Protein AF-A0A820WIE3-F1 (afdb_monomer_lite)

Structure (mmCIF, N/CA/C/O backbone):
data_AF-A0A820WIE3-F1
#
_entry.id   AF-A0A820WIE3-F1
#
loop_
_atom_site.group_PDB
_atom_site.id
_atom_site.type_symbol
_atom_site.label_atom_id
_atom_site.label_alt_id
_atom_site.label_comp_id
_atom_site.label_asym_id
_atom_site.label_entity_id
_atom_site.label_seq_id
_atom_site.pdbx_PDB_ins_code
_atom_site.Cartn_x
_atom_site.Cartn_y
_atom_site.Cartn_z
_atom_site.occupancy
_atom_site.B_iso_or_equiv
_atom_site.auth_seq_id
_atom_site.auth_comp_id
_atom_site.auth_asym_id
_atom_site.auth_atom_id
_atom_site.pdbx_PDB_model_num
ATOM 1 N N . MET A 1 1 ? -21.880 13.034 -9.937 1.00 32.22 1 MET A N 1
ATOM 2 C CA . MET A 1 1 ? -20.588 13.563 -9.457 1.00 32.22 1 MET A CA 1
ATOM 3 C C . MET A 1 1 ? -19.536 12.550 -9.892 1.00 32.22 1 MET A C 1
ATOM 5 O O . MET A 1 1 ? -19.660 11.384 -9.540 1.00 32.22 1 MET A O 1
ATOM 9 N N . ASN A 1 2 ? -18.680 12.930 -10.843 1.00 30.44 2 ASN A N 1
ATOM 10 C CA . ASN A 1 2 ? -17.953 12.018 -11.736 1.00 30.44 2 ASN A CA 1
ATOM 11 C C . ASN A 1 2 ? -16.648 11.487 -11.113 1.00 30.44 2 ASN A C 1
ATOM 13 O O . ASN A 1 2 ? -15.570 11.959 -11.457 1.00 30.44 2 ASN A O 1
ATOM 17 N N . LEU A 1 3 ? -16.737 10.435 -10.292 1.00 30.47 3 LEU A N 1
ATOM 18 C CA . LEU A 1 3 ? -15.582 9.713 -9.715 1.00 30.47 3 LEU A CA 1
ATOM 19 C C . LEU A 1 3 ? -14.567 9.202 -10.767 1.00 30.47 3 LEU A C 1
ATOM 21 O O . LEU A 1 3 ? -13.419 8.912 -10.456 1.00 30.47 3 LEU A O 1
ATOM 25 N N . THR A 1 4 ? -14.967 9.090 -12.036 1.00 41.50 4 THR A N 1
ATOM 26 C CA . THR A 1 4 ? -14.119 8.611 -13.141 1.00 41.50 4 THR A CA 1
ATOM 27 C C . THR A 1 4 ? -13.313 9.699 -13.849 1.00 41.50 4 THR A C 1
ATOM 29 O O . THR A 1 4 ? -12.415 9.356 -14.617 1.00 41.50 4 THR A O 1
ATOM 32 N N . THR A 1 5 ? -13.633 10.983 -13.656 1.00 40.56 5 THR A N 1
ATOM 33 C CA . THR A 1 5 ? -12.904 12.088 -14.313 1.00 40.56 5 THR A CA 1
ATOM 34 C C . THR A 1 5 ? -11.748 12.553 -13.431 1.00 40.56 5 THR A C 1
ATOM 36 O O . THR A 1 5 ? -10.619 12.604 -13.911 1.00 40.56 5 THR A O 1
ATOM 39 N N . ASP A 1 6 ? -11.998 12.701 -12.128 1.00 45.53 6 ASP A N 1
ATOM 40 C CA . ASP A 1 6 ? -10.987 13.095 -11.137 1.00 45.53 6 ASP A CA 1
ATOM 41 C C . ASP A 1 6 ? -9.850 12.064 -11.039 1.00 45.53 6 ASP A C 1
ATOM 43 O O . ASP A 1 6 ? -8.672 12.413 -11.086 1.00 45.53 6 ASP A O 1
ATOM 47 N N . ASN A 1 7 ? -10.178 10.765 -11.044 1.00 46.78 7 ASN A N 1
ATOM 48 C CA . ASN A 1 7 ? -9.167 9.701 -11.031 1.00 46.78 7 ASN A CA 1
ATOM 49 C C . ASN A 1 7 ? -8.277 9.702 -12.285 1.00 46.78 7 ASN A C 1
ATOM 51 O O . ASN A 1 7 ? -7.094 9.380 -12.207 1.00 46.78 7 ASN A O 1
ATOM 5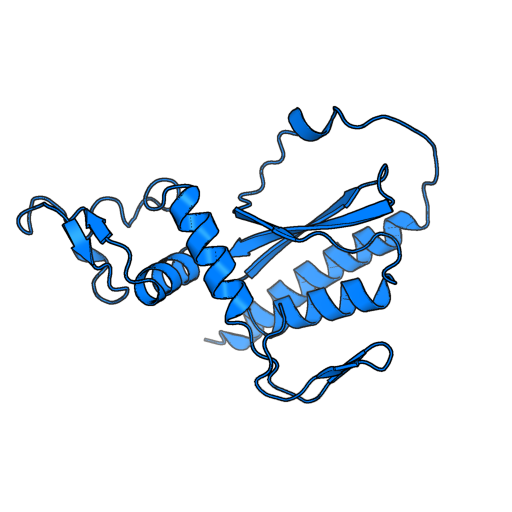5 N N . LYS A 1 8 ? -8.814 10.086 -13.452 1.00 48.72 8 LYS A N 1
ATOM 56 C CA . LYS A 1 8 ? -8.015 10.190 -14.683 1.00 48.72 8 LYS A CA 1
ATOM 57 C C . LYS A 1 8 ? -7.076 11.388 -14.647 1.00 48.72 8 LYS A C 1
ATOM 59 O O . LYS A 1 8 ? -5.964 11.282 -15.154 1.00 48.72 8 LYS A O 1
ATOM 64 N N . GLU A 1 9 ? -7.504 12.505 -14.066 1.00 57.03 9 GLU A N 1
ATOM 65 C CA . GLU A 1 9 ? -6.654 13.686 -13.897 1.00 57.03 9 GLU A CA 1
ATOM 66 C C . GLU A 1 9 ? -5.494 13.406 -12.938 1.00 57.03 9 GLU A C 1
ATOM 68 O O . GLU A 1 9 ? -4.351 13.680 -13.297 1.00 57.03 9 GLU A O 1
ATOM 73 N N . ILE A 1 10 ? -5.753 12.740 -11.807 1.00 55.41 10 ILE A N 1
ATOM 74 C CA . ILE A 1 10 ? -4.716 12.344 -10.838 1.00 55.41 10 ILE A CA 1
ATOM 75 C C . ILE A 1 10 ? -3.694 11.389 -11.475 1.00 55.41 10 ILE A C 1
ATOM 77 O O . ILE A 1 10 ? -2.484 11.581 -11.334 1.00 55.41 10 ILE A O 1
ATOM 81 N N . ILE A 1 11 ? -4.153 10.382 -12.228 1.00 54.19 11 ILE A N 1
ATOM 82 C CA . ILE A 1 11 ? -3.263 9.448 -12.941 1.00 54.19 11 ILE A CA 1
ATOM 83 C C . ILE A 1 11 ? -2.425 10.192 -13.990 1.00 54.19 11 ILE A C 1
ATOM 85 O O . ILE A 1 11 ? -1.215 9.979 -14.080 1.00 54.19 11 ILE A O 1
ATOM 89 N N . ASN A 1 12 ? -3.034 11.097 -14.761 1.00 57.66 12 ASN A N 1
ATOM 90 C CA . ASN A 1 12 ? -2.323 11.891 -15.763 1.00 57.66 12 ASN A CA 1
ATOM 91 C C . ASN A 1 12 ? -1.298 12.841 -15.127 1.00 57.66 12 ASN A C 1
ATOM 93 O O . ASN A 1 12 ? -0.207 13.023 -15.671 1.00 57.66 12 ASN A O 1
ATOM 97 N N . GLU A 1 13 ? -1.597 13.422 -13.969 1.00 60.84 13 GLU A N 1
ATOM 98 C CA . GLU A 1 13 ? -0.660 14.256 -13.217 1.00 60.84 13 GLU A CA 1
ATOM 99 C C . GLU A 1 13 ? 0.537 13.437 -12.706 1.00 60.84 13 GLU A C 1
ATOM 101 O O . GLU A 1 13 ? 1.692 13.840 -12.874 1.00 60.84 13 GLU A O 1
ATOM 106 N N . GLN A 1 14 ? 0.301 12.239 -12.163 1.00 57.62 14 GLN A N 1
ATOM 107 C CA . GLN A 1 14 ? 1.390 11.345 -11.761 1.00 57.62 14 GLN A CA 1
ATOM 108 C C . GLN A 1 14 ? 2.238 10.908 -12.964 1.00 57.62 14 GLN A C 1
ATOM 110 O O . GLN A 1 14 ? 3.465 10.997 -12.913 1.00 57.62 14 GLN A O 1
ATOM 115 N N . LEU A 1 15 ? 1.614 10.528 -14.082 1.00 58.34 15 LEU A N 1
ATOM 116 C CA . LEU A 1 15 ? 2.321 10.128 -15.302 1.00 58.34 15 LEU A CA 1
ATOM 117 C C . LEU A 1 15 ? 3.119 11.278 -15.930 1.00 58.34 15 LEU A C 1
ATOM 119 O O . LEU A 1 15 ? 4.243 11.070 -16.383 1.00 58.34 15 LEU A O 1
ATOM 123 N N . THR A 1 16 ? 2.591 12.503 -15.951 1.00 60.03 16 THR A N 1
ATOM 124 C CA . THR A 1 16 ? 3.307 13.675 -16.493 1.00 60.03 16 THR A CA 1
ATOM 125 C C . THR A 1 16 ? 4.506 14.061 -15.629 1.00 60.03 16 THR A C 1
ATOM 127 O O . THR A 1 16 ? 5.595 14.293 -16.166 1.00 60.03 16 THR A O 1
ATOM 130 N N . ASN A 1 17 ? 4.356 14.038 -14.302 1.00 59.22 17 ASN A N 1
ATOM 131 C CA . ASN A 1 17 ? 5.463 14.235 -13.367 1.00 59.22 17 ASN A CA 1
ATOM 132 C C . ASN A 1 17 ? 6.548 13.170 -13.553 1.00 59.22 17 ASN A C 1
ATOM 134 O O . ASN A 1 17 ? 7.733 13.499 -13.657 1.00 59.22 17 ASN A O 1
ATOM 138 N N . VAL A 1 18 ? 6.155 11.906 -13.693 1.00 59.53 18 VAL A N 1
ATOM 139 C CA . VAL A 1 18 ? 7.077 10.794 -13.930 1.00 59.53 18 VAL A CA 1
ATOM 140 C C . VAL A 1 18 ? 7.787 10.919 -15.278 1.00 59.53 18 VAL A C 1
ATOM 142 O O . VAL A 1 18 ? 9.016 10.851 -15.329 1.00 59.53 18 VAL A O 1
ATOM 145 N N . ASN A 1 19 ? 7.062 11.198 -16.361 1.00 58.06 19 ASN A N 1
ATOM 146 C CA . ASN A 1 19 ? 7.648 11.431 -17.681 1.00 58.06 19 ASN A CA 1
ATOM 147 C C . ASN A 1 19 ? 8.669 12.578 -17.655 1.00 58.06 19 ASN A C 1
ATOM 149 O O . ASN A 1 19 ? 9.704 12.505 -18.318 1.00 58.06 19 ASN A O 1
ATOM 153 N N . SER A 1 20 ? 8.440 13.613 -16.841 1.00 61.12 20 SER A N 1
ATOM 154 C CA . SER A 1 20 ? 9.413 14.692 -16.639 1.00 61.12 20 SER A CA 1
ATOM 155 C C . SER A 1 20 ? 10.685 14.228 -15.909 1.00 61.12 20 SER A C 1
ATOM 157 O O . SER A 1 20 ? 11.785 14.653 -16.272 1.00 61.12 20 SER A O 1
ATOM 159 N N . LEU A 1 21 ? 10.569 13.318 -14.931 1.00 57.34 21 LEU A N 1
ATOM 160 C CA . LEU A 1 21 ? 11.707 12.714 -14.227 1.00 57.34 21 LEU A CA 1
ATOM 161 C C . LEU A 1 21 ? 12.539 11.846 -15.177 1.00 57.34 21 LEU A C 1
ATOM 163 O O . LEU A 1 21 ? 13.765 11.980 -15.217 1.00 57.34 21 LEU A O 1
ATOM 167 N N . PHE A 1 22 ? 11.879 11.034 -16.008 1.00 58.97 22 PHE A N 1
ATOM 168 C CA . PHE A 1 22 ? 12.534 10.277 -17.076 1.00 58.97 22 PHE A CA 1
ATOM 169 C C . PHE A 1 22 ? 13.191 11.204 -18.111 1.00 58.97 22 PHE A C 1
ATOM 171 O O . PHE A 1 22 ? 14.312 10.944 -18.543 1.00 58.97 22 PHE A O 1
ATOM 178 N N . ARG A 1 23 ? 12.570 12.343 -18.450 1.00 53.81 23 ARG A N 1
ATOM 179 C CA . ARG A 1 23 ? 13.142 13.330 -19.382 1.00 53.81 23 ARG A CA 1
ATOM 180 C C . ARG A 1 23 ? 14.357 14.071 -18.805 1.00 53.81 23 ARG A C 1
ATOM 182 O O . ARG A 1 23 ? 15.295 14.358 -19.542 1.00 53.81 23 ARG A O 1
ATOM 189 N N . ARG A 1 24 ? 14.392 14.356 -17.495 1.00 52.56 24 ARG A N 1
ATOM 190 C CA . ARG A 1 24 ? 15.536 15.017 -16.821 1.00 52.56 24 ARG A CA 1
ATOM 191 C C . ARG A 1 24 ? 16.795 14.145 -16.770 1.00 52.56 24 ARG A C 1
ATOM 193 O O . ARG A 1 24 ? 17.894 14.700 -16.746 1.00 52.56 24 ARG A O 1
ATOM 200 N N . ARG A 1 25 ? 16.662 12.812 -16.833 1.00 48.28 25 ARG A N 1
ATOM 201 C CA . ARG A 1 25 ? 17.789 11.865 -16.965 1.00 48.28 25 ARG A CA 1
ATOM 202 C C . ARG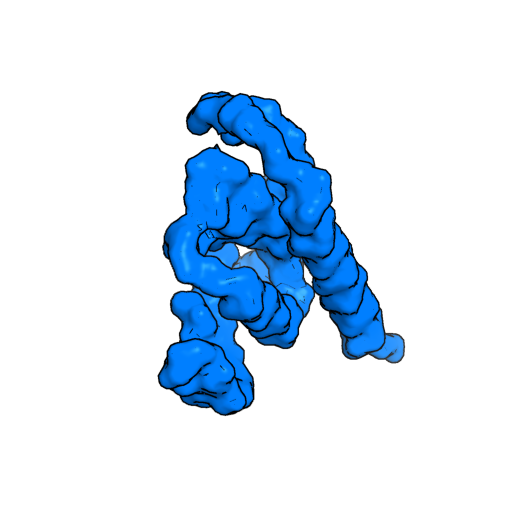 A 1 25 ? 18.637 12.122 -18.217 1.00 48.28 25 ARG A C 1
ATOM 204 O O . ARG A 1 25 ? 19.829 11.833 -18.195 1.00 48.28 25 ARG A O 1
ATOM 211 N N . PHE A 1 26 ? 18.068 12.716 -19.270 1.00 46.03 26 PHE A N 1
ATOM 212 C CA . PHE A 1 26 ? 18.799 12.986 -20.512 1.00 46.03 26 PHE A CA 1
ATOM 213 C C . PHE A 1 26 ? 19.853 14.102 -20.403 1.00 46.03 26 PHE A C 1
ATOM 215 O O . PHE A 1 26 ? 20.697 14.188 -21.290 1.00 46.03 26 PHE A O 1
ATOM 222 N N . ASN A 1 27 ? 19.866 14.916 -19.333 1.00 38.91 27 ASN A N 1
ATOM 223 C CA . ASN A 1 27 ? 20.690 16.134 -19.306 1.00 38.91 27 ASN A CA 1
ATOM 224 C C . ASN A 1 27 ? 21.808 16.198 -18.253 1.00 38.91 27 ASN A C 1
ATOM 226 O O . ASN A 1 27 ? 22.571 17.153 -18.303 1.00 38.91 27 ASN A O 1
ATOM 230 N N . ASN A 1 28 ? 21.963 15.248 -17.322 1.00 41.56 28 ASN A N 1
ATOM 231 C CA . ASN A 1 28 ? 23.021 15.352 -16.302 1.00 41.56 28 ASN A CA 1
ATOM 232 C C . ASN A 1 28 ? 23.681 14.004 -15.997 1.00 41.56 28 ASN A C 1
ATOM 234 O O . ASN A 1 28 ? 23.200 13.226 -15.174 1.00 41.56 28 ASN A O 1
ATOM 238 N N . LEU A 1 29 ? 24.815 13.759 -16.655 1.00 39.28 29 LEU A N 1
ATOM 239 C CA . LEU A 1 29 ? 25.724 12.654 -16.375 1.00 39.28 29 LEU A CA 1
ATOM 240 C C . LEU A 1 29 ? 26.994 13.219 -15.716 1.00 39.28 29 LEU A C 1
ATOM 242 O O . LEU A 1 29 ? 27.924 13.624 -16.407 1.00 39.28 29 LEU A O 1
ATOM 246 N N . SER A 1 30 ? 27.054 13.245 -14.383 1.00 37.88 30 SER A N 1
ATOM 247 C CA . SER A 1 30 ? 28.332 13.365 -13.669 1.00 37.88 30 SER A CA 1
ATOM 248 C C . SER A 1 30 ? 28.332 12.604 -12.336 1.00 37.88 30 SER A C 1
ATOM 250 O O . SER A 1 30 ? 27.610 12.904 -11.394 1.00 37.88 30 SER A O 1
ATOM 252 N N . SER A 1 31 ? 29.147 11.547 -12.349 1.00 41.88 31 SER A N 1
ATOM 253 C CA . SER A 1 31 ? 29.983 10.965 -11.290 1.00 41.88 31 SER A CA 1
ATOM 254 C C . SER A 1 31 ? 29.550 10.974 -9.810 1.00 41.88 31 SER A C 1
ATOM 256 O O . SER A 1 31 ? 29.501 12.018 -9.173 1.00 41.88 31 SER A O 1
ATOM 258 N N . VAL A 1 32 ? 29.523 9.746 -9.263 1.00 44.12 32 VAL A N 1
ATOM 259 C CA . VAL A 1 32 ? 30.075 9.299 -7.962 1.00 44.12 32 VAL A CA 1
ATOM 260 C C . VAL A 1 32 ? 29.564 10.009 -6.703 1.00 44.12 32 VAL A C 1
ATOM 262 O O . VAL A 1 32 ? 29.960 11.129 -6.441 1.00 44.12 32 VAL A O 1
ATOM 265 N N . ILE A 1 33 ? 28.821 9.283 -5.854 1.00 36.91 33 ILE A N 1
ATOM 266 C CA . ILE A 1 33 ? 29.018 9.160 -4.392 1.00 36.91 33 ILE A CA 1
ATOM 267 C C . ILE A 1 33 ? 28.190 7.952 -3.895 1.00 36.91 33 ILE A C 1
ATOM 269 O O . ILE A 1 33 ? 27.186 7.551 -4.481 1.00 36.91 33 ILE A O 1
ATOM 273 N N . THR A 1 34 ? 28.720 7.307 -2.864 1.00 38.34 34 THR A N 1
ATOM 274 C CA . THR A 1 34 ? 28.542 5.924 -2.422 1.00 38.34 34 THR A CA 1
ATOM 275 C C . THR A 1 34 ? 27.360 5.681 -1.468 1.00 38.34 34 THR A C 1
ATOM 277 O O . THR A 1 34 ? 26.858 6.588 -0.811 1.00 38.34 34 THR A O 1
ATOM 280 N N . ASN A 1 35 ? 26.981 4.397 -1.389 1.00 37.59 35 ASN A N 1
ATOM 281 C CA . ASN A 1 35 ? 26.005 3.633 -0.580 1.00 37.59 35 ASN A CA 1
ATOM 282 C C . ASN A 1 35 ? 25.620 4.059 0.865 1.00 37.59 35 ASN A C 1
ATOM 284 O O . ASN A 1 35 ? 25.010 3.260 1.569 1.00 37.59 35 ASN A O 1
ATOM 288 N N . ARG A 1 36 ? 25.927 5.265 1.355 1.00 34.47 36 ARG A N 1
ATOM 289 C CA . ARG A 1 36 ? 25.608 5.698 2.733 1.00 34.47 36 ARG A CA 1
ATOM 290 C C . ARG A 1 36 ? 24.667 6.898 2.852 1.00 34.47 36 ARG A C 1
ATOM 292 O O . ARG A 1 36 ? 24.249 7.213 3.959 1.00 34.47 36 ARG A O 1
ATOM 299 N N . LEU A 1 37 ? 24.275 7.528 1.745 1.00 31.27 37 LEU A N 1
ATOM 300 C CA . LEU A 1 37 ? 23.332 8.658 1.775 1.00 31.27 37 LEU A CA 1
ATOM 301 C C . LEU A 1 37 ? 21.854 8.238 1.875 1.00 31.27 37 LEU A C 1
ATOM 303 O O . LEU A 1 37 ? 21.015 9.070 2.208 1.00 31.27 37 LEU A O 1
ATOM 307 N N . TRP A 1 38 ? 21.530 6.955 1.673 1.00 42.38 38 TRP A N 1
ATOM 308 C CA . TRP A 1 38 ? 20.159 6.441 1.823 1.00 42.38 38 TRP A CA 1
ATOM 309 C C . TRP A 1 38 ? 19.654 6.445 3.268 1.00 42.38 38 TRP A C 1
ATOM 311 O O . TRP A 1 38 ? 18.451 6.529 3.472 1.00 42.38 38 TRP A O 1
ATOM 321 N N . LEU A 1 39 ? 20.548 6.398 4.262 1.00 35.66 39 LEU A N 1
ATOM 322 C CA . LEU A 1 39 ? 20.154 6.435 5.676 1.00 35.66 39 LEU A CA 1
ATOM 323 C C . LEU A 1 39 ? 19.744 7.840 6.146 1.00 35.66 39 LEU A C 1
ATOM 325 O O . LEU A 1 39 ? 19.095 7.958 7.176 1.00 35.66 39 LEU A O 1
ATOM 329 N N . ASN A 1 40 ? 20.089 8.891 5.389 1.00 29.12 40 ASN A N 1
ATOM 330 C CA . ASN A 1 40 ? 19.923 10.283 5.822 1.00 29.12 40 ASN A CA 1
ATOM 331 C C . ASN A 1 40 ? 19.107 11.153 4.859 1.00 29.12 40 ASN A C 1
ATOM 333 O O . ASN A 1 40 ? 18.977 12.356 5.082 1.00 29.12 40 ASN A O 1
ATOM 337 N N . ALA A 1 41 ? 18.527 10.582 3.803 1.00 31.98 41 ALA A N 1
ATOM 338 C CA . ALA A 1 41 ? 17.515 11.295 3.045 1.00 31.98 41 ALA A CA 1
ATOM 339 C C . ALA A 1 41 ? 16.213 11.242 3.855 1.00 31.98 41 ALA A C 1
ATOM 341 O O . ALA A 1 41 ? 15.453 10.285 3.745 1.00 31.98 41 ALA A O 1
ATOM 342 N N . HIS A 1 42 ? 15.981 12.260 4.690 1.00 40.72 42 HIS A N 1
ATOM 343 C CA . HIS A 1 42 ? 14.646 12.586 5.192 1.00 40.72 42 HIS A CA 1
ATOM 344 C C . HIS A 1 42 ? 13.752 12.798 3.970 1.00 40.72 42 HIS A C 1
ATOM 346 O O . HIS A 1 42 ? 13.707 13.877 3.381 1.00 40.72 42 HIS A O 1
ATOM 352 N N . THR A 1 43 ? 13.120 11.728 3.508 1.00 37.81 43 THR A N 1
ATOM 353 C CA . THR A 1 43 ? 12.154 11.804 2.430 1.00 37.81 43 THR A CA 1
ATOM 354 C C . THR A 1 43 ? 10.795 11.668 3.071 1.00 37.81 43 THR A C 1
ATOM 356 O O . THR A 1 43 ? 10.467 10.579 3.530 1.00 37.81 43 THR A O 1
ATOM 359 N N . ASN A 1 44 ? 10.061 12.781 3.127 1.00 45.25 44 ASN A N 1
ATOM 360 C CA . ASN A 1 44 ? 8.677 12.921 3.596 1.00 45.25 44 ASN A CA 1
ATOM 361 C C . ASN A 1 44 ? 7.685 12.108 2.736 1.00 45.25 44 ASN A C 1
ATOM 363 O O . ASN A 1 44 ? 6.697 12.645 2.247 1.00 45.25 44 ASN A O 1
ATOM 367 N N . TYR A 1 45 ? 7.974 10.838 2.475 1.00 52.72 45 TYR A N 1
ATOM 368 C CA . TYR A 1 45 ? 7.102 9.947 1.729 1.00 52.72 45 TYR A CA 1
ATOM 369 C C . TYR A 1 45 ? 6.748 8.785 2.642 1.00 52.72 45 TYR A C 1
ATOM 371 O O . TYR A 1 45 ? 7.617 7.985 2.994 1.00 52.72 45 TYR A O 1
ATOM 379 N N . GLU A 1 46 ? 5.475 8.702 3.008 1.00 69.12 46 GLU A N 1
ATOM 380 C CA . GLU A 1 46 ? 4.885 7.484 3.545 1.00 69.12 46 GLU A CA 1
ATOM 381 C C . GLU A 1 46 ? 5.071 6.375 2.513 1.00 69.12 46 GLU A C 1
ATOM 383 O O . GLU A 1 46 ? 4.518 6.408 1.414 1.00 69.12 46 GLU A O 1
ATOM 388 N N . CYS A 1 47 ? 5.939 5.427 2.832 1.00 84.38 47 CYS A N 1
ATOM 389 C CA . CYS A 1 47 ? 6.221 4.278 1.996 1.00 84.38 47 CYS A CA 1
ATOM 390 C C . CYS A 1 47 ? 6.182 3.047 2.880 1.00 84.38 47 CYS A C 1
ATOM 392 O O . CYS A 1 47 ? 6.872 2.992 3.897 1.00 84.38 47 CYS A O 1
ATOM 394 N N . ASP A 1 48 ? 5.446 2.040 2.428 1.00 92.56 48 ASP A N 1
ATOM 395 C CA . ASP A 1 48 ? 5.354 0.763 3.119 1.00 92.56 48 ASP A CA 1
ATOM 396 C C . ASP A 1 48 ? 6.248 -0.279 2.448 1.00 92.56 48 ASP A C 1
ATOM 398 O O . ASP A 1 48 ? 6.959 -1.014 3.127 1.00 92.56 48 ASP A O 1
ATOM 402 N N . VAL A 1 49 ? 6.286 -0.310 1.110 1.00 93.12 49 VAL A N 1
ATOM 403 C CA . VAL A 1 49 ? 7.045 -1.308 0.341 1.00 93.12 49 VAL A CA 1
ATOM 404 C C . VAL A 1 49 ? 7.886 -0.644 -0.748 1.00 93.12 49 VAL A C 1
ATOM 406 O O . VAL A 1 49 ? 7.423 0.245 -1.454 1.00 93.12 49 VAL A O 1
ATOM 409 N N . LEU A 1 50 ? 9.122 -1.119 -0.925 1.00 91.00 50 LEU A N 1
ATOM 410 C CA . LEU A 1 50 ? 9.984 -0.757 -2.051 1.00 91.00 50 LEU A CA 1
ATOM 411 C C . LEU A 1 50 ? 9.974 -1.878 -3.097 1.00 91.00 50 LEU A C 1
ATOM 413 O O . LEU A 1 50 ? 10.445 -2.983 -2.824 1.00 91.00 50 LEU A O 1
ATOM 417 N N . LEU A 1 51 ? 9.513 -1.579 -4.310 1.00 89.56 51 LEU A N 1
ATOM 418 C CA . LEU A 1 51 ? 9.718 -2.447 -5.468 1.00 89.56 51 LEU A CA 1
ATOM 419 C C . LEU A 1 51 ? 11.036 -2.074 -6.146 1.00 89.56 51 LEU A C 1
ATOM 421 O O . LEU A 1 51 ? 11.291 -0.905 -6.447 1.00 89.56 51 LEU A O 1
ATOM 425 N N . THR A 1 52 ? 11.872 -3.080 -6.383 1.00 85.62 52 THR A N 1
ATOM 426 C CA . THR A 1 52 ? 13.159 -2.931 -7.071 1.00 85.62 52 THR A CA 1
ATOM 427 C C . THR A 1 52 ? 13.149 -3.726 -8.368 1.00 85.62 52 THR A C 1
ATOM 429 O O . THR A 1 52 ? 12.516 -4.778 -8.455 1.00 85.62 52 THR A O 1
ATOM 432 N N . PHE A 1 53 ? 13.856 -3.222 -9.379 1.00 84.00 53 PHE A N 1
ATOM 433 C CA . PHE A 1 53 ? 13.939 -3.862 -10.690 1.00 84.00 53 PHE A CA 1
ATOM 434 C C . PHE A 1 53 ? 15.332 -4.454 -10.951 1.00 84.00 53 PHE A C 1
ATOM 436 O O . PHE A 1 53 ? 16.324 -4.009 -10.367 1.00 84.00 53 PHE A O 1
ATOM 443 N N . PRO A 1 54 ? 15.453 -5.440 -11.855 1.00 83.75 54 PRO A N 1
ATOM 444 C CA . PRO A 1 54 ? 16.752 -5.904 -12.330 1.00 83.75 54 PRO A CA 1
ATOM 445 C C . PRO A 1 54 ? 17.571 -4.779 -12.986 1.00 83.75 54 PRO A C 1
ATOM 447 O O . PRO A 1 54 ? 17.025 -3.906 -13.656 1.00 83.75 54 PRO A O 1
ATOM 450 N N . THR A 1 55 ? 18.902 -4.843 -12.882 1.00 73.50 55 THR A N 1
ATOM 451 C CA . THR A 1 55 ? 19.835 -3.791 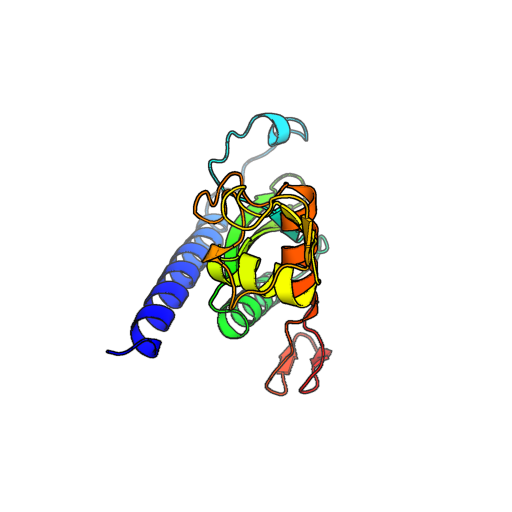-13.350 1.00 73.50 55 THR A CA 1
ATOM 452 C C . THR A 1 55 ? 19.857 -3.530 -14.858 1.00 73.50 55 THR A C 1
ATOM 454 O O . THR A 1 55 ? 20.479 -2.567 -15.294 1.00 73.50 55 THR A O 1
ATOM 457 N N . ARG A 1 56 ? 19.218 -4.378 -15.670 1.00 76.00 56 ARG A N 1
ATOM 458 C CA . ARG A 1 56 ? 19.227 -4.299 -17.143 1.00 76.00 56 ARG A CA 1
ATOM 459 C C . ARG A 1 56 ? 17.831 -4.227 -17.760 1.00 76.00 56 ARG A C 1
ATOM 461 O O . ARG A 1 56 ? 17.682 -4.530 -18.939 1.00 76.00 56 ARG A O 1
ATOM 468 N N . ILE A 1 57 ? 16.815 -3.903 -16.967 1.00 81.62 57 ILE A N 1
ATOM 469 C CA . ILE A 1 57 ? 15.465 -3.724 -17.498 1.00 81.62 57 ILE A CA 1
ATOM 470 C C . ILE A 1 57 ? 15.419 -2.437 -18.338 1.00 81.62 57 ILE A C 1
ATOM 472 O O . ILE A 1 57 ? 16.036 -1.434 -17.974 1.00 81.62 57 ILE A O 1
ATOM 476 N N . ASP A 1 58 ? 14.738 -2.469 -19.478 1.00 81.62 58 ASP A N 1
ATOM 477 C CA . ASP A 1 58 ? 14.564 -1.286 -20.315 1.00 81.62 58 ASP A CA 1
ATOM 478 C C . ASP A 1 58 ? 13.547 -0.312 -19.704 1.00 81.62 58 ASP A C 1
ATOM 480 O O . ASP A 1 58 ? 12.580 -0.708 -19.050 1.00 81.62 58 ASP A O 1
ATOM 484 N N . ASP A 1 59 ? 13.763 0.983 -19.947 1.00 79.25 59 ASP A N 1
ATOM 485 C CA . ASP A 1 59 ? 12.918 2.050 -19.401 1.00 79.25 59 ASP A CA 1
ATOM 486 C C . ASP A 1 59 ? 11.455 1.913 -19.863 1.00 79.25 59 ASP A C 1
ATOM 488 O O . ASP A 1 59 ? 10.540 2.223 -19.103 1.00 79.25 59 ASP A O 1
ATOM 492 N N . TYR A 1 60 ? 11.225 1.397 -21.078 1.00 81.25 60 TYR A N 1
ATOM 493 C CA . TYR A 1 60 ? 9.882 1.153 -21.610 1.00 81.25 60 TYR A CA 1
ATOM 494 C C . TYR A 1 60 ? 9.112 0.135 -20.760 1.00 81.25 60 TYR A C 1
ATOM 496 O O . TYR A 1 60 ? 7.958 0.375 -20.415 1.00 81.25 60 TYR A O 1
ATOM 504 N N . THR A 1 61 ? 9.762 -0.949 -20.336 1.00 83.38 61 THR A N 1
ATOM 505 C CA . THR A 1 61 ? 9.164 -1.955 -19.448 1.00 83.38 61 THR A CA 1
ATOM 506 C C . THR A 1 61 ? 8.840 -1.404 -18.068 1.00 83.38 61 THR A C 1
ATOM 508 O O . THR A 1 61 ? 7.782 -1.715 -17.524 1.00 83.38 61 THR A O 1
ATOM 511 N N . ILE A 1 62 ? 9.703 -0.550 -17.512 1.00 82.44 62 ILE A N 1
ATOM 512 C CA . ILE A 1 62 ? 9.432 0.114 -16.228 1.00 82.44 62 ILE A CA 1
ATOM 513 C C . ILE A 1 62 ? 8.212 1.034 -16.342 1.00 82.44 62 ILE A C 1
ATOM 515 O O . ILE A 1 62 ? 7.336 0.999 -15.478 1.00 82.44 62 ILE A O 1
ATOM 519 N N . ILE A 1 63 ? 8.153 1.854 -17.396 1.00 82.06 63 ILE A N 1
ATOM 520 C CA . ILE A 1 63 ? 7.047 2.793 -17.628 1.00 82.06 63 ILE A CA 1
ATOM 521 C C . ILE A 1 63 ? 5.744 2.029 -17.856 1.00 82.06 63 ILE A C 1
ATOM 523 O O . ILE A 1 63 ? 4.744 2.335 -17.216 1.00 82.06 63 ILE A O 1
ATOM 527 N N . TRP A 1 64 ? 5.760 0.990 -18.689 1.00 84.81 64 TRP A N 1
ATOM 528 C CA . TRP A 1 64 ? 4.587 0.149 -18.905 1.00 84.81 64 TRP A CA 1
ATOM 529 C C . TRP A 1 64 ? 4.099 -0.492 -17.602 1.00 84.81 64 TRP A C 1
ATOM 531 O O . TRP A 1 64 ? 2.905 -0.476 -17.316 1.00 84.81 64 TRP A O 1
ATOM 541 N N . PHE A 1 65 ? 5.009 -1.022 -16.780 1.00 85.88 65 PHE A N 1
ATOM 542 C CA . PHE A 1 65 ? 4.642 -1.640 -15.506 1.00 85.88 65 PHE A CA 1
ATOM 543 C C . PHE A 1 65 ? 4.017 -0.623 -14.544 1.00 85.88 65 PHE A C 1
ATOM 545 O O . PHE A 1 65 ? 3.019 -0.921 -13.889 1.00 85.88 65 PHE A O 1
ATOM 552 N N . LEU A 1 66 ? 4.562 0.595 -14.497 1.00 85.62 66 LEU A N 1
ATOM 553 C CA . LEU A 1 66 ? 3.970 1.701 -13.751 1.00 85.62 66 LEU A CA 1
ATOM 554 C C . LEU A 1 66 ? 2.558 2.029 -14.250 1.00 85.62 66 LEU A C 1
ATOM 556 O O . LEU A 1 66 ? 1.647 2.151 -13.437 1.00 85.62 66 LEU A O 1
ATOM 560 N N . GLU A 1 67 ? 2.368 2.159 -15.563 1.00 84.12 67 GLU A N 1
ATOM 561 C CA . GLU A 1 67 ? 1.055 2.420 -16.161 1.00 84.12 67 GLU A CA 1
ATOM 562 C C . GLU A 1 67 ? 0.051 1.322 -15.797 1.00 84.12 67 GLU A C 1
ATOM 564 O O . GLU A 1 67 ? -1.085 1.628 -15.439 1.00 84.12 67 GLU A O 1
ATOM 569 N N . GLN A 1 68 ? 0.476 0.054 -15.810 1.00 85.50 68 GLN A N 1
ATOM 570 C CA . GLN A 1 68 ? -0.374 -1.058 -15.386 1.00 85.50 68 GLN A CA 1
ATOM 571 C C . GLN A 1 68 ? -0.744 -0.973 -13.906 1.00 85.50 68 GLN A C 1
ATOM 573 O O . GLN A 1 68 ? -1.913 -1.157 -13.573 1.00 85.50 68 GLN A O 1
ATOM 578 N N . LEU A 1 69 ? 0.204 -0.660 -13.017 1.00 87.69 69 LEU A N 1
ATOM 579 C CA . LEU A 1 69 ? -0.095 -0.477 -11.595 1.00 87.69 69 LEU A CA 1
ATOM 580 C C . LEU A 1 69 ? -1.109 0.649 -11.373 1.00 87.69 69 LEU A C 1
ATOM 582 O O . LEU A 1 69 ? -2.107 0.437 -10.691 1.00 87.69 69 LEU A O 1
ATOM 586 N N . LEU A 1 70 ? -0.894 1.813 -11.990 1.00 87.31 70 LEU A N 1
ATOM 587 C CA . LEU A 1 70 ? -1.784 2.969 -11.849 1.00 87.31 70 LEU A CA 1
ATOM 588 C C . LEU A 1 70 ? -3.176 2.713 -12.446 1.00 87.31 70 LEU A C 1
ATOM 590 O O . LEU A 1 70 ? -4.176 3.192 -11.916 1.00 87.31 70 LEU A O 1
ATOM 594 N N . GLN A 1 71 ? -3.263 1.948 -13.537 1.00 85.44 71 GLN A N 1
ATOM 595 C CA . GLN A 1 71 ? -4.538 1.613 -14.170 1.00 85.44 71 GLN A CA 1
ATOM 596 C C . GLN A 1 71 ? -5.326 0.558 -13.382 1.00 85.44 71 GLN A C 1
ATOM 598 O O . GLN A 1 71 ? -6.552 0.647 -13.290 1.00 85.44 71 GLN A O 1
ATOM 603 N N . LEU A 1 72 ? -4.647 -0.470 -12.870 1.00 86.75 72 LEU A N 1
ATOM 604 C CA . LEU A 1 72 ? -5.287 -1.608 -12.206 1.00 86.75 72 LEU A CA 1
ATOM 605 C C . LEU A 1 72 ? -5.564 -1.352 -10.720 1.00 86.75 72 LEU A C 1
ATOM 607 O O . LEU A 1 72 ? -6.434 -2.006 -10.149 1.00 86.75 72 LEU A O 1
ATOM 611 N N . ALA A 1 73 ? -4.846 -0.414 -10.104 1.00 89.31 73 ALA A N 1
ATOM 612 C CA . ALA A 1 73 ? -4.981 -0.059 -8.701 1.00 89.31 73 ALA A CA 1
ATOM 613 C C . ALA A 1 73 ? -5.038 1.472 -8.541 1.00 89.31 73 ALA A C 1
ATOM 615 O O . ALA A 1 73 ? -4.026 2.086 -8.221 1.00 89.31 73 ALA A O 1
ATOM 616 N N . PRO A 1 74 ? -6.205 2.112 -8.729 1.00 88.50 74 PRO A N 1
ATOM 617 C CA . PRO A 1 74 ? -6.322 3.574 -8.652 1.00 88.50 74 PRO A CA 1
ATOM 618 C C . PRO A 1 74 ? -5.995 4.143 -7.261 1.00 88.50 74 PRO A C 1
ATOM 620 O O . PRO A 1 74 ? -5.591 5.294 -7.147 1.00 88.50 74 PRO A O 1
ATOM 623 N N . ASP A 1 75 ? -6.124 3.327 -6.213 1.00 92.25 75 ASP A N 1
ATOM 624 C CA . ASP A 1 75 ? -5.848 3.706 -4.824 1.00 92.25 75 ASP A CA 1
ATOM 625 C C . ASP A 1 75 ? -4.358 3.594 -4.443 1.00 92.25 75 ASP A C 1
ATOM 627 O O . ASP A 1 75 ? -3.995 3.772 -3.278 1.00 92.25 75 ASP A O 1
ATOM 631 N N . ILE A 1 76 ? -3.483 3.243 -5.393 1.00 90.81 76 ILE A N 1
ATOM 632 C CA . ILE A 1 76 ? -2.043 3.118 -5.159 1.00 90.81 76 ILE A CA 1
ATOM 633 C C . ILE A 1 76 ? -1.367 4.495 -5.170 1.00 90.81 76 ILE A C 1
ATOM 635 O O . ILE A 1 76 ? -1.670 5.366 -5.984 1.00 90.81 76 ILE A O 1
ATOM 639 N N . ARG A 1 77 ? -0.392 4.693 -4.282 1.00 89.88 77 ARG A N 1
ATOM 640 C CA . ARG A 1 77 ? 0.481 5.872 -4.258 1.00 89.88 77 ARG A CA 1
ATOM 641 C C . ARG A 1 77 ? 1.912 5.419 -4.511 1.00 89.88 77 ARG A C 1
ATOM 643 O O . ARG A 1 77 ? 2.448 4.604 -3.759 1.00 89.88 77 ARG A O 1
ATOM 650 N N . ILE A 1 78 ? 2.529 5.941 -5.572 1.00 86.62 78 ILE A N 1
ATOM 651 C CA . ILE A 1 78 ? 3.876 5.543 -5.995 1.00 86.62 78 ILE A CA 1
ATOM 652 C C . ILE A 1 78 ? 4.784 6.769 -6.079 1.00 86.62 78 ILE A C 1
ATOM 654 O O . ILE A 1 78 ? 4.516 7.710 -6.822 1.00 86.62 78 ILE A O 1
ATOM 658 N N . SER A 1 79 ? 5.907 6.728 -5.363 1.00 84.06 79 SER A N 1
ATOM 659 C CA . SER A 1 79 ? 7.015 7.671 -5.526 1.00 84.06 79 SER A CA 1
ATOM 660 C C . SER A 1 79 ? 8.184 6.974 -6.217 1.00 84.06 79 SER A C 1
ATOM 662 O O . SER A 1 79 ? 8.670 5.938 -5.763 1.00 84.06 79 SER A O 1
ATOM 664 N N . ILE A 1 80 ? 8.634 7.521 -7.345 1.00 82.69 80 ILE A N 1
ATOM 665 C CA . ILE A 1 80 ? 9.681 6.912 -8.172 1.00 82.69 80 ILE A CA 1
ATOM 666 C C . ILE A 1 80 ? 11.011 7.594 -7.888 1.00 82.69 80 ILE A C 1
ATOM 668 O O . ILE A 1 80 ? 11.136 8.812 -8.028 1.00 82.69 80 ILE A O 1
ATOM 672 N N . LYS A 1 81 ? 12.034 6.806 -7.549 1.00 81.50 81 LYS A N 1
ATOM 673 C CA . LYS A 1 81 ? 13.404 7.308 -7.397 1.00 81.50 81 LYS A CA 1
ATOM 674 C C . LYS A 1 81 ? 14.361 6.561 -8.308 1.00 81.50 81 LYS A C 1
ATOM 676 O O . LYS A 1 81 ? 14.272 5.349 -8.468 1.00 81.50 81 LYS A O 1
ATOM 681 N N . TYR A 1 82 ? 15.307 7.298 -8.877 1.00 78.69 82 TYR A N 1
ATOM 682 C CA . TYR A 1 82 ? 16.423 6.718 -9.610 1.00 78.69 82 TYR A CA 1
ATOM 683 C C . TYR A 1 82 ? 17.634 6.581 -8.689 1.00 78.69 82 TYR A C 1
ATOM 685 O O . TYR A 1 82 ? 18.102 7.555 -8.095 1.00 78.69 82 TYR A O 1
ATOM 693 N N . HIS A 1 83 ? 18.153 5.366 -8.575 1.00 76.50 83 HIS A N 1
ATOM 694 C CA . HIS A 1 83 ? 19.322 5.057 -7.769 1.00 76.50 83 HIS A CA 1
ATOM 695 C C . HIS A 1 83 ? 20.571 5.117 -8.655 1.00 76.50 83 HIS A C 1
ATOM 697 O O . HIS A 1 83 ? 20.957 4.123 -9.264 1.00 76.50 83 HIS A O 1
ATOM 703 N N . PHE A 1 84 ? 21.234 6.278 -8.707 1.00 69.12 84 PHE A N 1
ATOM 704 C CA . PHE A 1 84 ? 22.405 6.511 -9.572 1.00 69.12 84 PHE A CA 1
ATOM 705 C C . PHE A 1 84 ? 23.532 5.4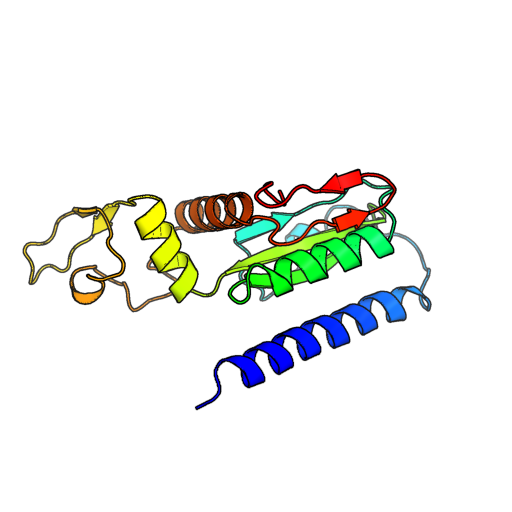84 -9.399 1.00 69.12 84 PHE A C 1
ATOM 707 O O . PHE A 1 84 ? 24.211 5.156 -10.366 1.00 69.12 84 PHE A O 1
ATOM 714 N N . THR A 1 85 ? 23.732 4.968 -8.184 1.00 68.31 85 THR A N 1
ATOM 715 C CA . THR A 1 85 ? 24.794 3.995 -7.885 1.00 68.31 85 THR A CA 1
ATOM 716 C C . THR A 1 85 ? 24.524 2.620 -8.493 1.00 68.31 85 THR A C 1
ATOM 718 O O . THR A 1 85 ? 25.456 1.966 -8.950 1.00 68.31 85 THR A O 1
ATOM 721 N N . THR A 1 86 ? 23.268 2.168 -8.490 1.00 68.00 86 THR A N 1
ATOM 722 C CA . THR A 1 86 ? 22.878 0.865 -9.050 1.00 68.00 86 THR A CA 1
ATOM 723 C C . THR A 1 86 ? 22.403 0.975 -10.496 1.00 68.00 86 THR A C 1
ATOM 725 O O . THR A 1 86 ? 22.369 -0.033 -11.194 1.00 68.00 86 THR A O 1
ATOM 728 N N . GLY A 1 87 ? 22.063 2.183 -10.952 1.00 70.94 87 GLY A N 1
ATOM 729 C CA . GLY A 1 87 ? 21.471 2.433 -12.263 1.00 70.94 87 GLY A CA 1
ATOM 730 C C . GLY A 1 87 ? 20.020 1.959 -12.370 1.00 70.94 87 GLY A C 1
ATOM 731 O O . GLY A 1 87 ? 19.559 1.669 -13.467 1.00 70.94 87 GLY A O 1
ATOM 732 N N . VAL A 1 88 ? 19.315 1.828 -11.240 1.00 75.25 88 VAL A N 1
ATOM 733 C CA . VAL A 1 88 ? 17.999 1.172 -11.159 1.00 75.25 88 VAL A CA 1
ATOM 734 C C . VAL A 1 88 ? 16.940 2.120 -10.610 1.00 75.25 88 VAL A C 1
ATOM 736 O O . VAL A 1 88 ? 17.228 2.969 -9.767 1.00 75.25 88 VAL A O 1
ATOM 739 N N . TYR A 1 89 ? 15.700 1.962 -11.065 1.00 81.06 89 TYR A N 1
ATOM 740 C CA . TYR A 1 89 ? 14.546 2.643 -10.482 1.00 81.06 89 TYR A CA 1
ATOM 741 C C . TYR A 1 89 ? 14.024 1.901 -9.246 1.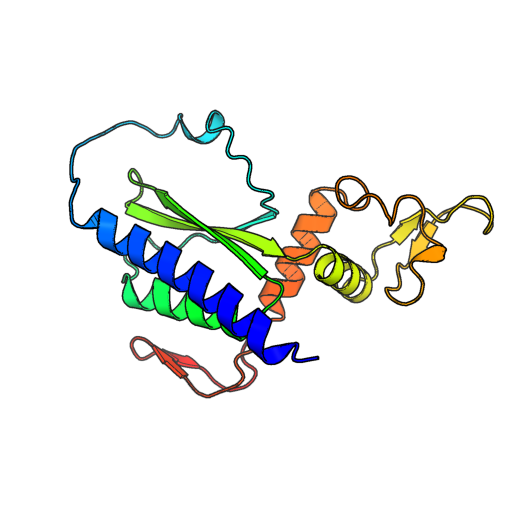00 81.06 89 TYR A C 1
ATOM 743 O O . TYR A 1 89 ? 14.014 0.676 -9.190 1.00 81.06 89 TYR A O 1
ATOM 751 N N . GLY A 1 90 ? 13.578 2.644 -8.245 1.00 84.69 90 GLY A N 1
ATOM 752 C CA . GLY A 1 90 ? 12.852 2.119 -7.097 1.00 84.69 90 GLY A CA 1
ATOM 753 C C . GLY A 1 90 ? 11.464 2.732 -7.065 1.00 84.69 90 GLY A C 1
ATOM 754 O O . GLY A 1 90 ? 11.337 3.956 -7.175 1.00 84.69 90 GLY A O 1
ATOM 755 N N . PHE A 1 91 ? 10.433 1.900 -6.928 1.00 88.94 91 PHE A N 1
ATOM 756 C CA . PHE A 1 91 ? 9.073 2.374 -6.676 1.00 88.94 91 PHE A CA 1
ATOM 757 C C . PHE A 1 91 ? 8.792 2.248 -5.185 1.00 88.94 91 PHE A C 1
ATOM 759 O O . PHE A 1 91 ? 8.768 1.148 -4.639 1.00 88.94 91 PHE A O 1
ATOM 766 N N . TYR A 1 92 ? 8.606 3.387 -4.533 1.00 90.00 92 TYR A N 1
ATOM 767 C CA . TYR A 1 92 ? 8.204 3.495 -3.139 1.00 90.00 92 TYR A CA 1
ATOM 768 C C . TYR A 1 92 ? 6.683 3.507 -3.116 1.00 90.00 92 TYR A C 1
ATOM 770 O O . TYR A 1 92 ? 6.072 4.446 -3.628 1.00 90.00 92 TYR A O 1
ATOM 778 N N . VAL A 1 93 ? 6.095 2.434 -2.605 1.00 90.81 93 VAL A N 1
ATOM 779 C CA . VAL A 1 93 ? 4.679 2.121 -2.762 1.00 90.81 93 VAL A CA 1
ATOM 780 C C . VAL A 1 93 ? 3.972 2.156 -1.415 1.00 90.81 93 VAL A C 1
ATOM 782 O O . VAL A 1 93 ? 4.441 1.600 -0.417 1.00 90.81 93 VAL A O 1
ATOM 785 N N . THR A 1 94 ? 2.801 2.776 -1.426 1.00 94.25 94 THR A N 1
ATOM 786 C CA . THR A 1 94 ? 1.763 2.653 -0.404 1.00 94.25 94 THR A CA 1
ATOM 787 C C . THR A 1 94 ? 0.387 2.695 -1.084 1.00 94.25 94 THR A C 1
ATOM 789 O O . THR A 1 94 ? 0.295 2.796 -2.309 1.00 94.25 94 THR A O 1
ATOM 792 N N . PHE A 1 95 ? -0.686 2.591 -0.310 1.00 93.94 95 PHE A N 1
ATOM 793 C CA . PHE A 1 95 ? -2.066 2.742 -0.765 1.00 93.94 95 PHE A CA 1
ATOM 794 C C . PHE A 1 95 ? -2.764 3.818 0.068 1.00 93.94 95 PHE A C 1
ATOM 796 O O . PHE A 1 95 ? -2.275 4.198 1.130 1.00 93.94 95 PHE A O 1
ATOM 803 N N . THR A 1 96 ? -3.902 4.326 -0.403 1.00 94.56 96 THR A N 1
ATOM 804 C CA . THR A 1 96 ? -4.761 5.181 0.427 1.00 94.56 96 THR A CA 1
ATOM 805 C C . THR A 1 96 ? -5.179 4.451 1.704 1.00 94.56 96 THR A C 1
ATOM 807 O O . THR A 1 96 ? -5.355 3.230 1.700 1.00 94.56 96 THR A O 1
ATOM 810 N N . TYR A 1 97 ? -5.389 5.194 2.792 1.00 95.69 97 TYR A N 1
ATOM 811 C CA . TYR A 1 97 ? -5.819 4.609 4.060 1.00 95.69 97 TYR A CA 1
ATOM 812 C C . TYR A 1 97 ? -7.105 3.797 3.950 1.00 95.69 97 TYR A C 1
ATOM 814 O O . TYR A 1 97 ? -7.169 2.681 4.454 1.00 95.69 97 TYR A O 1
ATOM 822 N N . GLU A 1 98 ? -8.090 4.284 3.192 1.00 96.06 98 GLU A N 1
ATOM 823 C CA . GLU A 1 98 ? -9.315 3.529 2.918 1.00 96.06 98 GLU A CA 1
ATOM 824 C C . GLU A 1 98 ? -9.014 2.157 2.292 1.00 96.06 98 GLU A C 1
ATOM 826 O O . GLU A 1 98 ? -9.594 1.140 2.684 1.00 96.06 98 GLU A O 1
ATOM 831 N N . ARG A 1 99 ? -8.072 2.090 1.341 1.00 96.69 99 ARG A N 1
ATOM 832 C CA . ARG A 1 99 ? -7.696 0.812 0.732 1.00 96.69 99 ARG A CA 1
ATOM 833 C C . ARG A 1 99 ? -6.895 -0.069 1.689 1.00 96.69 99 ARG A C 1
ATOM 835 O O . ARG A 1 99 ? -7.069 -1.289 1.630 1.00 96.69 99 ARG A O 1
ATOM 842 N N . LEU A 1 100 ? -6.080 0.518 2.571 1.00 97.44 100 LEU A N 1
ATOM 843 C CA . LEU A 1 100 ? -5.402 -0.209 3.648 1.00 97.44 100 LEU A CA 1
ATOM 844 C C . LEU A 1 100 ? -6.408 -0.833 4.624 1.00 97.44 100 LEU A C 1
ATOM 846 O O . LEU A 1 100 ? -6.259 -2.003 4.957 1.00 97.44 100 LEU A O 1
ATOM 850 N N . LEU A 1 101 ? -7.464 -0.109 5.009 1.00 98.06 101 LEU A N 1
ATOM 851 C CA . LEU A 1 101 ? -8.549 -0.640 5.841 1.00 98.06 101 LEU A CA 1
ATOM 852 C C . LEU A 1 101 ? -9.226 -1.842 5.167 1.00 98.06 101 LEU A C 1
ATOM 854 O O . LEU A 1 101 ? -9.313 -2.909 5.765 1.00 98.06 101 LEU A O 1
ATOM 858 N N . LYS A 1 102 ? -9.605 -1.730 3.888 1.00 97.75 102 LYS A N 1
ATOM 859 C CA . LYS A 1 102 ? -10.159 -2.872 3.133 1.00 97.75 102 LYS A CA 1
ATOM 860 C C . LYS A 1 102 ? -9.188 -4.056 3.068 1.00 97.75 102 LYS A C 1
ATOM 862 O O . LYS A 1 102 ? -9.596 -5.198 3.203 1.00 97.75 102 LYS A O 1
ATOM 867 N N . GLY A 1 103 ? -7.894 -3.792 2.888 1.00 97.69 103 GLY A N 1
ATOM 868 C CA . GLY A 1 103 ? -6.875 -4.842 2.877 1.00 97.69 103 GLY A CA 1
ATOM 869 C C . GLY A 1 103 ? -6.632 -5.488 4.249 1.00 97.69 103 GLY A C 1
ATOM 870 O O . GLY A 1 103 ? -6.216 -6.641 4.314 1.00 97.69 103 GLY A O 1
ATOM 871 N N . ALA A 1 104 ? -6.893 -4.774 5.345 1.00 98.06 104 ALA A N 1
ATOM 872 C CA . ALA A 1 104 ? -6.866 -5.334 6.693 1.00 98.06 104 ALA A CA 1
ATOM 873 C C . ALA A 1 104 ? -8.033 -6.299 6.941 1.00 98.06 104 ALA A C 1
ATOM 875 O O . ALA A 1 104 ? -7.830 -7.321 7.593 1.00 98.06 104 ALA A O 1
ATOM 876 N N . ASP A 1 105 ? -9.210 -5.991 6.390 1.00 98.12 105 ASP A N 1
ATOM 877 C CA . ASP A 1 105 ? -10.382 -6.878 6.374 1.00 98.12 105 ASP A CA 1
ATOM 878 C C . ASP A 1 105 ? -10.111 -8.122 5.508 1.00 98.12 105 ASP A C 1
ATOM 880 O O . ASP A 1 105 ? -10.240 -9.252 5.979 1.00 98.12 105 ASP A O 1
ATOM 884 N N . ASP A 1 106 ? -9.559 -7.929 4.299 1.00 97.44 106 ASP A N 1
ATOM 885 C CA . ASP A 1 106 ? -9.116 -9.021 3.414 1.00 97.44 106 ASP A CA 1
ATOM 886 C C . ASP A 1 106 ? -8.148 -9.996 4.135 1.00 97.44 106 ASP A C 1
ATOM 888 O O . ASP A 1 106 ? -8.160 -11.206 3.889 1.00 97.44 106 ASP A O 1
ATOM 892 N N . LEU A 1 107 ? -7.304 -9.472 5.035 1.00 97.81 107 LEU A N 1
ATOM 893 C CA . LEU A 1 107 ? -6.338 -10.230 5.840 1.00 97.81 107 LEU A CA 1
ATOM 894 C C . LEU A 1 107 ? -6.859 -10.680 7.214 1.00 97.81 107 LEU A C 1
ATOM 896 O O . LEU A 1 107 ? -6.124 -11.376 7.917 1.00 97.81 107 LEU A O 1
ATOM 900 N N . GLN A 1 108 ? -8.081 -10.303 7.595 1.00 97.62 108 GLN A N 1
ATOM 901 C CA . GLN A 1 108 ? -8.697 -10.610 8.890 1.00 97.62 108 GLN A CA 1
ATOM 902 C C . GLN A 1 108 ? -7.812 -10.228 10.089 1.00 97.62 108 GLN A C 1
ATOM 904 O O . GLN A 1 108 ? -7.654 -11.000 11.037 1.00 97.62 108 GLN A O 1
ATOM 909 N N . LEU A 1 109 ? -7.197 -9.041 10.046 1.00 97.81 109 LEU A N 1
ATOM 910 C CA . LEU A 1 109 ? -6.349 -8.562 11.143 1.00 97.81 109 LEU A CA 1
ATOM 911 C C . LEU A 1 109 ? -7.162 -8.362 12.424 1.00 97.81 109 LEU A C 1
ATOM 913 O O . LEU A 1 109 ? -8.289 -7.893 12.370 1.00 97.81 109 LEU A O 1
ATOM 917 N N . GLU A 1 110 ? -6.588 -8.646 13.589 1.00 97.75 110 GLU A N 1
ATOM 918 C CA . GLU A 1 110 ? -7.238 -8.342 14.867 1.00 97.75 110 GLU A CA 1
ATOM 919 C C . GLU A 1 110 ? -6.914 -6.916 15.319 1.00 97.75 110 GLU A C 1
ATOM 921 O O . GLU A 1 110 ? -5.755 -6.496 15.318 1.00 97.75 110 GLU A O 1
ATOM 926 N N . LYS A 1 111 ? -7.938 -6.167 15.732 1.00 97.88 111 LYS A N 1
ATOM 927 C CA . LYS A 1 111 ? -7.822 -4.773 16.170 1.00 97.88 111 LYS A CA 1
ATOM 928 C C . LYS A 1 111 ? -8.502 -4.544 17.520 1.00 97.88 111 LYS A C 1
ATOM 930 O O . LYS A 1 111 ? -9.485 -5.226 17.830 1.00 97.88 111 LYS A O 1
ATOM 935 N N . PRO A 1 112 ? -7.984 -3.605 18.334 1.00 97.44 112 PRO A N 1
ATOM 936 C CA . PRO A 1 112 ? -8.588 -3.272 19.613 1.00 97.44 112 PRO A CA 1
ATOM 937 C C . PRO A 1 112 ? -9.963 -2.628 19.417 1.00 97.44 112 PRO A C 1
ATOM 939 O O . PRO A 1 112 ? -10.169 -1.837 18.496 1.00 97.44 112 PRO A O 1
ATOM 942 N N . ILE A 1 113 ? -10.899 -2.967 20.297 1.00 97.81 113 ILE A N 1
ATOM 943 C CA . ILE A 1 113 ? -12.261 -2.430 20.308 1.00 97.81 113 ILE A CA 1
ATOM 944 C C . ILE A 1 113 ? -12.365 -1.316 21.348 1.00 97.81 113 ILE A C 1
ATOM 946 O O . ILE A 1 113 ? -11.784 -1.413 22.431 1.00 97.81 113 ILE A O 1
ATOM 950 N N . LYS A 1 114 ? -13.132 -0.263 21.047 1.00 97.62 114 LYS A N 1
ATOM 951 C CA . LYS A 1 114 ? -13.374 0.837 21.991 1.00 97.62 114 LYS A CA 1
ATOM 952 C C . LYS A 1 114 ? -14.005 0.307 23.283 1.00 97.62 114 LYS A C 1
ATOM 954 O O . LYS A 1 114 ? -14.861 -0.578 23.270 1.00 97.62 114 LYS A O 1
ATOM 959 N N . GLN A 1 115 ? -13.633 0.903 24.414 1.00 96.69 115 GLN A N 1
ATOM 960 C CA . GLN A 1 115 ? -14.107 0.480 25.741 1.00 96.69 115 GLN A CA 1
ATOM 961 C C . GLN A 1 115 ? -15.640 0.507 25.880 1.00 96.69 115 GLN A C 1
ATOM 963 O O . GLN A 1 115 ? -16.210 -0.337 26.567 1.00 96.69 115 GLN A O 1
ATOM 968 N N . GLU A 1 116 ? -16.321 1.428 25.191 1.00 96.44 116 GLU A N 1
ATOM 969 C CA . GLU A 1 116 ? -17.790 1.541 25.182 1.00 96.44 116 GLU A CA 1
ATOM 970 C C . GLU A 1 116 ? -18.507 0.327 24.569 1.00 96.44 116 GLU A C 1
ATOM 972 O O . GLU A 1 116 ? -19.658 0.060 24.909 1.00 96.44 116 GLU A O 1
ATOM 977 N N . PHE A 1 117 ? -17.808 -0.456 23.741 1.00 95.25 117 PHE A N 1
ATOM 978 C CA . PHE A 1 117 ? -18.300 -1.705 23.155 1.00 95.25 117 PHE A CA 1
ATOM 979 C C . PHE A 1 117 ? -17.764 -2.959 23.870 1.00 95.25 117 PHE A C 1
ATOM 981 O O . PHE A 1 117 ? -17.873 -4.065 23.346 1.00 95.25 117 PHE A O 1
ATOM 988 N N . GLY A 1 118 ? -17.199 -2.808 25.075 1.00 93.31 118 GLY A N 1
ATOM 989 C CA . GLY A 1 118 ? -16.696 -3.912 25.902 1.00 93.31 118 GLY A CA 1
ATOM 990 C C . GLY A 1 118 ? -15.181 -4.135 25.842 1.00 93.31 118 GLY A C 1
ATOM 991 O O . GLY A 1 118 ? -14.672 -4.966 26.594 1.00 93.31 118 GLY A O 1
ATOM 992 N N . GLY A 1 119 ? -14.455 -3.377 25.013 1.00 95.06 119 GLY A N 1
ATOM 993 C CA . GLY A 1 119 ? -12.998 -3.470 24.898 1.00 95.06 119 GLY A CA 1
ATOM 994 C C . GLY A 1 119 ? -12.498 -4.793 24.297 1.00 95.06 119 GLY A C 1
ATOM 995 O O . GLY A 1 119 ? -13.252 -5.560 23.703 1.00 95.06 119 GLY A O 1
ATOM 996 N N . GLY A 1 120 ? -1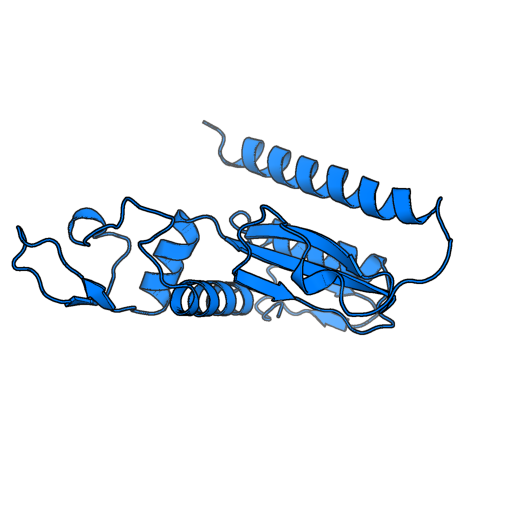1.202 -5.075 24.464 1.00 96.19 120 GLY A N 1
ATOM 997 C CA . GLY A 1 120 ? -10.569 -6.298 23.957 1.00 96.19 120 GLY A CA 1
ATOM 998 C C . GLY A 1 120 ? -10.143 -6.191 22.492 1.00 96.19 120 GLY A C 1
ATOM 999 O O . GLY A 1 120 ? -9.843 -5.098 22.019 1.00 96.19 120 GLY A O 1
ATOM 1000 N N . TYR A 1 121 ? -10.084 -7.328 21.796 1.00 97.06 121 TYR A N 1
ATOM 1001 C CA . TYR A 1 121 ? -9.686 -7.431 20.388 1.00 97.06 121 TYR A CA 1
ATOM 1002 C C . TYR A 1 121 ? -10.754 -8.181 19.590 1.00 97.06 121 TYR A C 1
ATOM 1004 O O . TYR A 1 121 ? -11.384 -9.107 20.105 1.00 97.06 121 TYR A O 1
ATOM 1012 N N . LYS A 1 122 ? -10.937 -7.794 18.327 1.00 96.19 122 LYS A N 1
ATOM 1013 C CA . LYS A 1 122 ? -11.837 -8.449 17.369 1.00 96.19 122 LYS A CA 1
ATOM 1014 C C . LYS A 1 122 ? -11.170 -8.488 15.998 1.00 96.19 122 LYS A C 1
ATOM 1016 O O . LYS A 1 122 ? -10.392 -7.591 15.676 1.00 96.19 122 LYS A O 1
ATOM 1021 N N . ILE A 1 123 ? -11.504 -9.492 15.190 1.00 97.75 123 ILE A N 1
ATOM 1022 C CA . ILE A 1 123 ? -11.207 -9.480 13.752 1.00 97.75 123 ILE A CA 1
ATOM 1023 C C . ILE A 1 123 ? -11.807 -8.214 13.145 1.00 97.75 123 ILE A C 1
ATOM 1025 O O . ILE A 1 123 ? -12.980 -7.928 13.374 1.00 97.75 123 ILE A O 1
ATOM 1029 N N . PHE A 1 124 ? -10.984 -7.486 12.404 1.00 98.00 124 PHE A N 1
ATOM 1030 C CA . PHE A 1 124 ? -11.319 -6.244 11.743 1.00 98.00 124 PHE A CA 1
ATOM 1031 C C . PHE A 1 124 ? -12.236 -6.492 10.548 1.00 98.00 124 PHE A C 1
ATOM 1033 O O . PHE A 1 124 ? -11.932 -7.328 9.703 1.00 98.00 124 PHE A O 1
ATOM 1040 N N . PHE A 1 125 ? -13.306 -5.706 10.466 1.00 97.69 125 PHE A N 1
ATOM 1041 C CA . PHE A 1 125 ? -14.225 -5.664 9.334 1.00 97.69 125 PHE A CA 1
ATOM 1042 C C . PHE A 1 125 ? -14.365 -4.219 8.868 1.00 97.69 125 PHE A C 1
ATOM 1044 O O . PHE A 1 125 ? -14.594 -3.321 9.684 1.00 97.69 125 PHE A O 1
ATOM 1051 N N . PHE A 1 126 ? -14.244 -3.992 7.561 1.00 97.38 126 PHE A N 1
ATOM 1052 C CA . PHE A 1 126 ? -14.290 -2.651 6.983 1.00 97.38 126 PHE A CA 1
ATOM 1053 C C . PHE A 1 126 ? -15.652 -1.978 7.190 1.00 97.38 126 PHE A C 1
ATOM 1055 O O . PHE A 1 126 ? -15.709 -0.772 7.396 1.00 97.38 126 PHE A O 1
ATOM 1062 N N . ASP A 1 127 ? -16.740 -2.748 7.210 1.00 97.25 127 ASP A N 1
ATOM 1063 C CA . ASP A 1 127 ? -18.099 -2.227 7.417 1.00 97.25 127 ASP A CA 1
ATOM 1064 C C . ASP A 1 127 ? -18.393 -1.845 8.885 1.00 97.25 127 ASP A C 1
ATOM 1066 O O . ASP A 1 127 ? -19.451 -1.304 9.190 1.00 97.25 127 ASP A O 1
ATOM 1070 N N . GLU A 1 128 ? -17.462 -2.115 9.803 1.00 96.56 128 GLU A N 1
ATOM 1071 C CA . GLU A 1 128 ? -17.631 -1.991 11.255 1.00 96.56 128 GLU A CA 1
ATOM 1072 C C . GLU A 1 128 ? -16.619 -1.004 11.882 1.00 96.56 128 GLU A C 1
ATOM 1074 O O . GLU A 1 128 ? -16.232 -1.154 13.043 1.00 96.56 128 GLU A O 1
ATOM 1079 N N . LEU A 1 129 ? -16.156 0.012 11.137 1.00 96.81 129 LEU A N 1
ATOM 1080 C CA . LEU A 1 129 ? -15.082 0.920 11.589 1.00 96.81 129 LEU A CA 1
ATOM 1081 C C . LEU A 1 129 ? -15.342 1.528 12.975 1.00 96.81 129 LEU A C 1
ATOM 1083 O O . LEU A 1 129 ? -14.438 1.596 13.805 1.00 96.81 129 LEU A O 1
ATOM 1087 N N . GLU A 1 130 ? -16.587 1.917 13.247 1.00 96.25 130 GLU A N 1
ATOM 1088 C CA . GLU A 1 130 ? -17.013 2.574 14.486 1.00 96.25 130 GLU A CA 1
ATOM 1089 C C . GLU A 1 130 ? -16.664 1.818 15.773 1.00 96.25 130 GLU A C 1
ATOM 1091 O O . GLU A 1 130 ? -16.528 2.457 16.820 1.00 96.25 130 GLU A O 1
ATOM 1096 N N . PHE A 1 131 ? -16.471 0.499 15.712 1.00 96.50 131 PHE A N 1
ATOM 1097 C CA . PHE A 1 131 ? -16.138 -0.313 16.878 1.00 96.50 131 PHE A CA 1
ATOM 1098 C C . PHE A 1 131 ? -14.653 -0.260 17.253 1.00 96.50 131 PHE A C 1
ATOM 1100 O O . PHE A 1 131 ? -14.316 -0.491 18.417 1.00 96.50 131 PHE A O 1
ATOM 1107 N N . TYR A 1 132 ? -13.759 0.046 16.310 1.00 98.00 132 TYR A N 1
ATOM 1108 C CA . TYR A 1 132 ? -12.317 -0.089 16.520 1.00 98.00 132 TYR A CA 1
ATOM 1109 C C . TYR A 1 132 ? -11.697 1.158 17.148 1.00 98.00 132 TYR A C 1
ATOM 1111 O O . TYR A 1 132 ? -11.989 2.303 16.789 1.00 98.00 132 TYR A O 1
ATOM 1119 N N . GLU A 1 133 ? -10.817 0.936 18.117 1.00 97.44 133 GLU A N 1
ATOM 1120 C CA . GLU A 1 133 ? -10.088 1.999 18.794 1.00 97.44 133 GLU A CA 1
ATOM 1121 C C . GLU A 1 133 ? -9.035 2.610 17.859 1.00 97.44 133 GLU A C 1
ATOM 1123 O O . GLU A 1 133 ? -8.254 1.901 17.227 1.00 97.44 133 GLU A O 1
ATOM 1128 N N . GLY A 1 134 ? -9.016 3.944 17.764 1.00 95.50 134 GLY A N 1
ATOM 1129 C CA . GLY A 1 134 ? -8.013 4.676 16.985 1.00 95.50 134 GLY A CA 1
ATOM 1130 C C . GLY A 1 134 ? -8.170 4.605 15.463 1.00 95.50 134 GLY A C 1
ATOM 1131 O O . GLY A 1 134 ? -7.269 5.053 14.769 1.00 95.50 134 GLY A O 1
ATOM 1132 N N . VAL A 1 135 ? -9.287 4.088 14.933 1.00 96.75 135 VAL A N 1
ATOM 1133 C CA . VAL A 1 135 ? -9.510 3.947 13.476 1.00 96.75 135 VAL A CA 1
ATOM 1134 C C . VAL A 1 135 ? -9.475 5.272 12.704 1.00 96.75 135 VAL A C 1
ATOM 1136 O O . VAL A 1 135 ? -9.150 5.288 11.522 1.00 96.75 135 VAL A O 1
ATOM 1139 N N . GLU A 1 136 ? -9.754 6.391 13.371 1.00 95.38 136 GLU A N 1
ATOM 1140 C CA . GLU A 1 136 ? -9.693 7.734 12.776 1.00 95.38 136 GLU A CA 1
ATOM 1141 C C . GLU A 1 136 ? -8.252 8.277 12.658 1.00 95.38 136 GLU A C 1
ATOM 1143 O O . GLU A 1 136 ? -8.026 9.292 12.004 1.00 95.38 136 GLU A O 1
ATOM 1148 N N . ASP A 1 137 ? -7.273 7.636 13.310 1.00 94.75 137 ASP A N 1
ATOM 1149 C CA . ASP A 1 137 ? -5.859 8.036 13.306 1.00 94.75 137 ASP A CA 1
ATOM 1150 C C . ASP A 1 137 ? -5.076 7.187 12.285 1.00 94.75 137 ASP A C 1
ATOM 1152 O O . ASP A 1 137 ? -4.523 6.137 12.622 1.00 94.75 137 ASP A O 1
ATOM 1156 N N . GLU A 1 138 ? -5.036 7.645 11.026 1.00 92.69 138 GLU A N 1
ATOM 1157 C CA . GLU A 1 138 ? -4.349 6.985 9.893 1.00 92.69 138 GLU A CA 1
ATOM 1158 C C . GLU A 1 138 ? -2.878 6.641 10.193 1.00 92.69 138 GLU A C 1
ATOM 1160 O O . GLU A 1 138 ? -2.382 5.591 9.773 1.00 92.69 138 GLU A O 1
ATOM 1165 N N . ASP A 1 139 ? -2.197 7.480 10.978 1.00 89.19 139 ASP A N 1
ATOM 1166 C CA . ASP A 1 139 ? -0.778 7.319 11.297 1.00 89.19 139 ASP A CA 1
ATOM 1167 C C . ASP A 1 139 ? -0.520 6.200 12.311 1.00 89.19 139 ASP A C 1
ATOM 1169 O O . ASP A 1 139 ? 0.563 5.604 12.319 1.00 89.19 139 ASP A O 1
ATOM 1173 N N . LYS A 1 140 ? -1.486 5.931 13.199 1.00 91.75 140 LYS A N 1
ATOM 1174 C CA . LYS A 1 140 ? -1.297 5.026 14.345 1.00 91.75 140 LYS A CA 1
ATOM 1175 C C . LYS A 1 140 ? -2.151 3.771 14.309 1.00 91.75 140 LYS A C 1
ATOM 1177 O O . LYS A 1 140 ? -1.817 2.819 15.014 1.00 91.75 140 LYS A O 1
ATOM 1182 N N . PHE A 1 141 ? -3.226 3.745 13.524 1.00 96.56 141 PHE A N 1
ATOM 1183 C CA . PHE A 1 141 ? -4.146 2.610 13.516 1.00 96.56 141 PHE A CA 1
ATOM 1184 C C . PHE A 1 141 ? -3.470 1.311 13.065 1.00 96.56 141 PHE A C 1
ATOM 1186 O O . PHE A 1 141 ? -3.698 0.239 13.637 1.00 96.56 141 PHE A O 1
ATOM 1193 N N . PHE A 1 142 ? -2.599 1.404 12.059 1.00 97.06 142 PHE A N 1
ATOM 1194 C CA . PHE A 1 142 ? -1.780 0.290 11.602 1.00 97.06 142 PHE A CA 1
ATOM 1195 C C . PHE A 1 142 ? -0.335 0.429 12.061 1.00 97.06 142 PHE A C 1
ATOM 1197 O O . PHE A 1 142 ? 0.326 1.441 11.841 1.00 97.06 142 PHE A O 1
ATOM 1204 N N . THR A 1 143 ? 0.203 -0.656 12.604 1.00 95.62 143 THR A N 1
ATOM 1205 C CA . THR A 1 143 ? 1.645 -0.808 12.787 1.00 95.62 143 THR A CA 1
ATOM 1206 C C . THR A 1 143 ? 2.346 -0.892 11.427 1.00 95.62 143 THR A C 1
ATOM 1208 O O . THR A 1 143 ? 1.761 -1.329 10.433 1.00 95.62 143 THR A O 1
ATOM 1211 N N . SER A 1 144 ? 3.639 -0.556 11.363 1.00 93.62 144 SER A N 1
ATOM 1212 C CA . SER A 1 144 ? 4.407 -0.678 10.112 1.00 93.62 144 SER A CA 1
ATOM 1213 C C . SER A 1 144 ? 4.409 -2.107 9.552 1.00 93.62 144 SER A C 1
ATOM 1215 O O . SER A 1 144 ? 4.413 -2.288 8.338 1.00 93.62 144 SER A O 1
ATOM 1217 N N . GLN A 1 145 ? 4.375 -3.124 10.420 1.00 95.38 145 GLN A N 1
ATOM 1218 C CA . GLN A 1 145 ? 4.303 -4.525 10.002 1.00 95.38 145 GLN A CA 1
ATOM 1219 C C . GLN A 1 145 ? 2.961 -4.847 9.331 1.00 95.38 145 GLN A C 1
ATOM 1221 O O . GLN A 1 145 ? 2.940 -5.496 8.285 1.00 95.38 145 GLN A O 1
ATOM 1226 N N . GLU A 1 146 ? 1.846 -4.387 9.903 1.00 97.00 146 GLU A N 1
ATOM 1227 C CA . GLU A 1 146 ? 0.523 -4.563 9.300 1.00 97.00 146 GLU A CA 1
ATOM 1228 C C . GLU A 1 146 ? 0.427 -3.817 7.974 1.00 97.00 146 GLU A C 1
ATOM 1230 O O . GLU A 1 146 ? 0.036 -4.427 6.982 1.00 97.00 146 GLU A O 1
ATOM 1235 N N . ARG A 1 147 ? 0.868 -2.550 7.916 1.00 96.81 147 ARG A N 1
ATOM 1236 C CA . ARG A 1 147 ? 0.878 -1.774 6.665 1.00 96.81 147 ARG A CA 1
ATOM 1237 C C . ARG A 1 147 ? 1.653 -2.502 5.568 1.00 96.81 147 ARG A C 1
ATOM 1239 O O . ARG A 1 147 ? 1.136 -2.688 4.472 1.00 96.81 147 ARG A O 1
ATOM 1246 N N . GLN A 1 148 ? 2.853 -2.998 5.868 1.00 96.00 148 GLN A N 1
ATOM 1247 C CA . GLN A 1 148 ? 3.659 -3.779 4.922 1.00 96.00 148 GLN A CA 1
ATOM 1248 C C . GLN A 1 148 ? 2.961 -5.065 4.468 1.00 96.00 148 GLN A C 1
ATOM 1250 O O . GLN A 1 148 ? 2.984 -5.386 3.278 1.00 96.00 148 GLN A O 1
ATOM 1255 N N . SER A 1 149 ? 2.335 -5.798 5.395 1.00 97.12 149 SER A N 1
ATOM 1256 C CA . SER A 1 149 ? 1.589 -7.024 5.089 1.00 97.12 149 SER A CA 1
ATOM 1257 C C . SER A 1 149 ? 0.399 -6.744 4.170 1.00 97.12 149 SER A C 1
ATOM 1259 O O . SER A 1 149 ? 0.238 -7.411 3.146 1.00 97.12 149 SER A O 1
ATOM 1261 N N . ILE A 1 150 ? -0.373 -5.702 4.488 1.00 97.88 150 ILE A N 1
ATOM 1262 C CA . ILE A 1 150 ? -1.519 -5.242 3.705 1.00 97.88 150 ILE A CA 1
ATOM 1263 C C . ILE A 1 150 ? -1.063 -4.815 2.310 1.00 97.88 150 ILE A C 1
ATOM 1265 O O . ILE A 1 150 ? -1.520 -5.381 1.323 1.00 97.88 150 ILE A O 1
ATOM 1269 N N . VAL A 1 151 ? -0.115 -3.878 2.195 1.00 96.31 151 VAL A N 1
ATOM 1270 C CA . VAL A 1 151 ? 0.371 -3.382 0.894 1.00 96.31 151 VAL A CA 1
ATOM 1271 C C . VAL A 1 151 ? 0.904 -4.524 0.032 1.00 96.31 151 VAL A C 1
ATOM 1273 O O . VAL A 1 151 ? 0.613 -4.590 -1.162 1.00 96.31 151 VAL A O 1
ATOM 1276 N N . ARG A 1 152 ? 1.629 -5.473 0.629 1.00 95.12 152 ARG A N 1
ATOM 1277 C CA . ARG A 1 152 ? 2.106 -6.667 -0.072 1.00 95.12 152 ARG A CA 1
ATOM 1278 C C . ARG A 1 152 ? 0.952 -7.543 -0.568 1.00 95.12 152 ARG A C 1
ATOM 1280 O O . ARG A 1 152 ? 0.982 -7.965 -1.722 1.00 95.12 152 ARG A O 1
ATOM 1287 N N . HIS A 1 153 ? -0.048 -7.813 0.270 1.00 95.88 153 HIS A N 1
ATOM 1288 C CA . HIS A 1 153 ? -1.243 -8.568 -0.118 1.00 95.88 153 HIS A CA 1
ATOM 1289 C C . HIS A 1 153 ? -1.975 -7.898 -1.289 1.00 95.88 153 HIS A C 1
ATOM 1291 O O . HIS A 1 153 ? -2.271 -8.547 -2.294 1.00 95.88 153 HIS A O 1
ATOM 1297 N N . LEU A 1 154 ? -2.189 -6.585 -1.189 1.00 95.69 154 LEU A N 1
ATOM 1298 C CA . LEU A 1 154 ? -2.841 -5.781 -2.215 1.00 95.69 154 LEU A CA 1
ATOM 1299 C C . LEU A 1 154 ? -2.107 -5.856 -3.551 1.00 95.69 154 LEU A C 1
ATOM 1301 O O . LEU A 1 154 ? -2.747 -6.123 -4.565 1.00 95.69 154 LEU A O 1
ATOM 1305 N N . LEU A 1 155 ? -0.780 -5.703 -3.551 1.00 93.94 155 LEU A N 1
ATOM 1306 C CA . LEU A 1 155 ? 0.041 -5.822 -4.757 1.00 93.94 155 LEU A CA 1
ATOM 1307 C C . LEU A 1 155 ? -0.117 -7.195 -5.424 1.00 93.94 155 LEU A C 1
ATOM 1309 O O . LEU A 1 155 ? -0.418 -7.252 -6.614 1.00 93.94 155 LEU A O 1
ATOM 1313 N N . TYR A 1 156 ? -0.034 -8.289 -4.657 1.00 90.56 156 TYR A N 1
ATOM 1314 C CA . TYR A 1 156 ? -0.224 -9.642 -5.201 1.00 90.56 156 TYR A CA 1
ATOM 1315 C C . TYR A 1 156 ? -1.637 -9.903 -5.727 1.00 90.56 156 TYR A C 1
ATOM 1317 O O . TYR A 1 156 ? -1.827 -10.760 -6.599 1.00 90.56 156 TYR A O 1
ATOM 1325 N N . SER A 1 157 ? -2.631 -9.175 -5.215 1.00 89.88 157 SER A N 1
ATOM 1326 C CA . SER A 1 157 ? -4.017 -9.267 -5.668 1.00 89.88 157 SER A CA 1
ATOM 1327 C C . SER A 1 157 ? -4.275 -8.568 -7.009 1.00 89.88 157 SER A C 1
ATOM 1329 O O . SER A 1 157 ? -5.309 -8.831 -7.628 1.00 89.88 157 SER A O 1
ATOM 1331 N N . ILE A 1 158 ? -3.352 -7.717 -7.488 1.00 88.50 158 ILE A N 1
ATOM 1332 C CA . ILE A 1 158 ? -3.507 -6.985 -8.751 1.00 88.50 158 ILE A CA 1
ATOM 1333 C C . ILE A 1 158 ? -3.485 -7.980 -9.910 1.00 88.50 158 ILE A C 1
ATOM 1335 O O . ILE A 1 158 ? -2.484 -8.650 -10.165 1.00 88.50 158 ILE A O 1
ATOM 1339 N N . LYS A 1 159 ? -4.601 -8.064 -10.637 1.00 84.00 159 LYS A N 1
ATOM 1340 C CA . LYS A 1 159 ? -4.778 -8.987 -11.762 1.00 84.00 159 LYS A CA 1
ATOM 1341 C C . LYS A 1 159 ? -4.891 -8.242 -13.075 1.00 84.00 159 LYS A C 1
ATOM 1343 O O . LYS A 1 159 ? -5.581 -7.234 -13.187 1.00 84.00 159 LYS A O 1
ATOM 1348 N N . ILE A 1 160 ? -4.274 -8.813 -14.098 1.00 80.25 160 ILE A N 1
ATOM 1349 C CA . ILE A 1 160 ? -4.304 -8.290 -15.458 1.00 80.25 160 ILE A CA 1
ATOM 1350 C C . ILE A 1 160 ? -5.698 -8.503 -16.056 1.00 80.25 160 ILE A C 1
ATOM 1352 O O . ILE A 1 160 ? -6.188 -9.629 -16.147 1.00 80.25 160 ILE A O 1
ATOM 1356 N N . VAL A 1 161 ? -6.346 -7.418 -16.476 1.00 71.94 161 VAL A N 1
ATOM 1357 C CA . VAL A 1 161 ? -7.740 -7.444 -16.962 1.00 71.94 161 VAL A CA 1
ATOM 1358 C C . VAL A 1 161 ? -7.821 -7.676 -18.476 1.00 71.94 161 VAL A C 1
ATOM 1360 O O . VAL A 1 161 ? -8.838 -8.147 -18.982 1.00 71.94 161 VAL A O 1
ATOM 1363 N N . GLN A 1 162 ? -6.746 -7.405 -19.221 1.00 70.31 162 GLN A N 1
ATOM 1364 C CA . GLN A 1 162 ? -6.696 -7.557 -20.680 1.00 70.31 162 GLN A CA 1
ATOM 1365 C C . GLN A 1 162 ? -5.417 -8.273 -21.115 1.00 70.31 162 GLN A C 1
ATOM 1367 O O . GLN A 1 162 ? -4.386 -8.157 -20.465 1.00 70.31 162 GLN A O 1
ATOM 1372 N N . LYS A 1 163 ? -5.468 -9.022 -22.223 1.00 68.75 163 LYS A N 1
ATOM 1373 C CA . LYS A 1 163 ? -4.258 -9.646 -22.779 1.00 68.75 163 LYS A CA 1
ATOM 1374 C C . LYS A 1 163 ? -3.267 -8.556 -23.169 1.00 68.75 163 LYS A C 1
ATOM 1376 O O . LYS A 1 163 ? -3.621 -7.655 -23.924 1.00 68.75 163 LYS A O 1
ATOM 1381 N N . GLN A 1 164 ? -2.042 -8.678 -22.687 1.00 70.19 164 GLN A N 1
ATOM 1382 C CA . GLN A 1 164 ? -0.965 -7.738 -22.969 1.00 70.19 164 GLN A CA 1
ATOM 1383 C C . GLN A 1 164 ? 0.312 -8.514 -23.280 1.00 70.19 164 GLN A C 1
ATOM 1385 O O . GLN A 1 164 ? 0.493 -9.644 -22.822 1.00 70.19 164 GLN A O 1
ATOM 1390 N N . GLU A 1 165 ? 1.179 -7.920 -24.090 1.00 74.19 165 GLU A N 1
ATOM 1391 C CA . GLU A 1 165 ? 2.481 -8.479 -24.430 1.00 74.19 165 GLU A CA 1
ATOM 1392 C C . GLU A 1 165 ? 3.537 -7.396 -24.254 1.00 74.19 165 GLU A C 1
ATOM 1394 O O . GLU A 1 165 ? 3.404 -6.313 -24.820 1.00 74.19 165 GLU A O 1
ATOM 1399 N N . ILE A 1 166 ? 4.575 -7.693 -23.475 1.00 74.81 166 ILE A N 1
ATOM 1400 C CA . ILE A 1 166 ? 5.742 -6.822 -23.340 1.00 74.81 166 ILE A CA 1
ATOM 1401 C C . ILE A 1 166 ? 7.013 -7.632 -23.517 1.00 74.81 166 ILE A C 1
ATOM 1403 O O . ILE A 1 166 ? 7.170 -8.686 -22.906 1.00 74.81 166 ILE A O 1
ATOM 1407 N N . ASN A 1 167 ? 7.912 -7.171 -24.388 1.00 66.81 167 ASN A N 1
ATOM 1408 C CA . ASN A 1 167 ? 9.181 -7.843 -24.684 1.00 66.81 167 ASN A CA 1
ATOM 1409 C C . ASN A 1 167 ? 9.042 -9.357 -24.975 1.00 66.81 167 ASN A C 1
ATOM 1411 O O . ASN A 1 167 ? 9.899 -10.155 -24.602 1.00 66.81 167 ASN A O 1
ATOM 1415 N N . GLY A 1 168 ? 7.942 -9.768 -25.619 1.00 65.94 168 GLY A N 1
ATOM 1416 C CA . GLY A 1 168 ? 7.641 -11.173 -25.928 1.00 65.94 168 GLY A CA 1
ATOM 1417 C C . GLY A 1 168 ? 7.033 -11.988 -24.775 1.00 65.94 168 GLY A C 1
ATOM 1418 O O . GLY A 1 168 ? 6.688 -13.156 -24.964 1.00 65.94 168 GLY A O 1
ATOM 1419 N N . ILE A 1 169 ? 6.863 -11.398 -23.588 1.00 71.88 169 ILE A N 1
ATOM 1420 C CA . ILE A 1 169 ? 6.147 -11.996 -22.457 1.00 71.88 169 ILE A CA 1
ATOM 1421 C C . ILE A 1 169 ? 4.656 -11.723 -22.635 1.00 71.88 169 ILE A C 1
ATOM 1423 O O . ILE A 1 169 ? 4.216 -10.576 -22.600 1.00 71.88 169 ILE A O 1
ATOM 1427 N N . LYS A 1 170 ? 3.871 -12.790 -22.811 1.00 73.81 170 LYS A N 1
ATOM 1428 C CA . LYS A 1 170 ? 2.413 -12.717 -22.965 1.00 73.81 170 LYS A CA 1
ATOM 1429 C C . LYS A 1 170 ? 1.724 -12.909 -21.625 1.00 73.81 170 LYS A C 1
ATOM 1431 O O . LYS A 1 170 ? 1.786 -13.993 -21.045 1.00 73.81 170 LYS A O 1
ATOM 1436 N N . PHE A 1 171 ? 0.995 -11.893 -21.195 1.00 72.38 171 PHE A N 1
ATOM 1437 C CA . PHE A 1 171 ? 0.164 -11.952 -20.007 1.00 72.38 171 PHE A CA 1
ATOM 1438 C C . PHE A 1 171 ? -1.244 -12.435 -20.340 1.00 72.38 171 PHE A C 1
ATOM 1440 O O . PHE A 1 171 ? -1.883 -11.989 -21.302 1.00 72.38 171 PHE A O 1
ATOM 1447 N N . LYS A 1 172 ? -1.739 -13.371 -19.529 1.00 71.50 172 LYS A N 1
ATOM 1448 C CA . LYS A 1 172 ? -3.118 -13.858 -19.621 1.00 71.50 172 LYS A CA 1
ATOM 1449 C C . LYS A 1 172 ? -4.026 -13.028 -18.719 1.00 71.50 172 LYS A C 1
ATOM 1451 O O . LYS A 1 172 ? -3.617 -12.568 -17.659 1.00 71.50 172 LYS A O 1
ATOM 1456 N N . ILE A 1 173 ? -5.287 -12.900 -19.127 1.00 68.69 173 ILE A N 1
ATOM 1457 C CA . ILE A 1 173 ? -6.327 -12.301 -18.285 1.00 68.69 173 ILE A CA 1
ATOM 1458 C C . ILE A 1 173 ? -6.421 -13.102 -16.979 1.00 68.69 173 ILE A C 1
ATOM 1460 O O . ILE A 1 173 ? -6.455 -14.333 -17.011 1.00 68.69 173 ILE A O 1
ATOM 1464 N N . GLY A 1 174 ? -6.446 -12.402 -15.848 1.00 68.38 174 GLY A N 1
ATOM 1465 C CA . GLY A 1 174 ? -6.517 -12.975 -14.504 1.00 68.38 174 GLY A CA 1
ATOM 1466 C C . GLY A 1 174 ? -5.169 -13.361 -13.889 1.00 68.38 174 GLY A C 1
ATOM 1467 O O . GLY A 1 174 ? -5.145 -13.759 -12.726 1.00 68.38 174 GLY A O 1
ATOM 1468 N N . GLN A 1 175 ? -4.059 -13.238 -14.626 1.00 76.56 175 GLN A N 1
ATOM 1469 C CA . GLN A 1 175 ? -2.716 -13.444 -14.080 1.00 76.56 175 GLN A CA 1
ATOM 1470 C C . GLN A 1 175 ? -2.356 -12.301 -13.120 1.00 76.56 175 GLN A C 1
ATOM 1472 O O . GLN A 1 175 ? -2.675 -11.145 -13.406 1.00 76.56 175 GLN A O 1
ATOM 1477 N N . SER A 1 176 ? -1.709 -12.625 -11.994 1.00 76.19 176 SER A N 1
ATOM 1478 C CA . SER A 1 176 ? -1.177 -11.598 -11.090 1.00 76.19 176 SER A CA 1
ATOM 1479 C C . SER A 1 176 ? -0.063 -10.812 -11.782 1.00 76.19 176 SER A C 1
ATOM 1481 O O . SER A 1 176 ? 0.727 -11.387 -12.538 1.00 76.19 176 SER A O 1
ATOM 1483 N N . LEU A 1 177 ? -0.041 -9.499 -11.556 1.00 73.88 177 LEU A N 1
ATOM 1484 C CA . LEU A 1 177 ? 0.958 -8.599 -12.123 1.00 73.88 177 LEU A CA 1
ATOM 1485 C C . LEU A 1 177 ? 2.324 -8.717 -11.413 1.00 73.88 177 LEU A C 1
ATOM 1487 O O . LEU A 1 177 ? 3.344 -8.435 -12.043 1.00 73.88 177 LEU A O 1
ATOM 1491 N N . SER A 1 178 ? 2.351 -9.137 -10.140 1.00 58.88 178 SER A N 1
ATOM 1492 C CA . SER A 1 178 ? 3.547 -9.187 -9.273 1.00 58.88 178 SER A CA 1
ATOM 1493 C C . SER A 1 178 ? 3.875 -10.579 -8.746 1.00 58.88 178 SER A C 1
ATOM 1495 O O . SER A 1 178 ? 2.919 -11.275 -8.337 1.00 58.88 178 SER A O 1
#

Radius of gyration: 19.18 Å; chains: 1; bounding box: 51×30×52 Å

pLDDT: mean 77.21, std 20.72, range [29.12, 98.12]

Secondary structure (DSSP, 8-state):
--HHHHHHHHHHHHHHHHHHHHHHTTS-------TTGGGT-------SEEEE--TT--HHHHHHHHHHHHHH-TTEEEEEEEETTTTEEEEEEEE-HHHHHHHHHHTT-EEEBPGGGT-SEEE--GGGGGGBTTTT-TTTSS-HHHHHHHHHHHHHH-B--S-EEETTEEEPTT-B--

Foldseek 3Di:
DDPPPVLVVVLVVVLVVVVVVVVCVVPDDDDDDDDPCVVPPPDPDPFLDKDWDDLPDDPVVVSVLVNLCCVQASQKDWDWDQDPVSRIIITRIAGPLLQLLVLQLVVQPWAWFDVVVPTDIGRRDSVPLNGGPCSVPSPPRDDSVSRNVSRVVVQQQRFDQDWDADPNDTHDGGHRSD

Sequence (178 aa):
MNLTTDNKEIINEQLTNVNSLFRRRFNNLSSVITNRLWLNAHTNYECDVLLTFPTRIDDYTIIWFLEQLLQLAPDIRISIKYHFTTGVYGFYVTFTYERLLKGADDLQLEKPIKQEFGGGYKIFFFDELEFYEGVEDEDKFFTSQERQSIVRHLLYSIKIVQKQEINGIKFKIGQSLS